Protein AF-A0A820ZB86-F1 (afdb_monomer)

Mean predicted aligned error: 6.01 Å

Secondary structure (DSSP, 8-state):
-HHHHHHHHT-HHHHHHHHHHHHHHHHHHTT--SS-HHHHHHHHH--TT--HHHHHHHHHTSHHHHHHHHHHHHHHHHHH-HHHHHHHHHH--PEEE-TT-PEEPPSSS-EEEEETTTTEEEEEPTT-EE-STTTTB---SS-HHHHHHHHHHHHHHTSHHHHTT-

Organism: NCBI:txid392030

pLDDT: mean 84.97, std 7.61, range [49.91, 94.0]

Sequence (166 aa):
YKENIKLIFNSSDLFTHYYHDQVALAQDEAKVYQLPTSFVQRLLTLNPTRSITNQLQHLLIDHVELFEILRIFEISMQLVGEDTLLNAFNEQSIQNYTSDQSIIGHHIFYTLVLIEESNSFALIPPNATMANEDEFTFECNGYPWIETNLM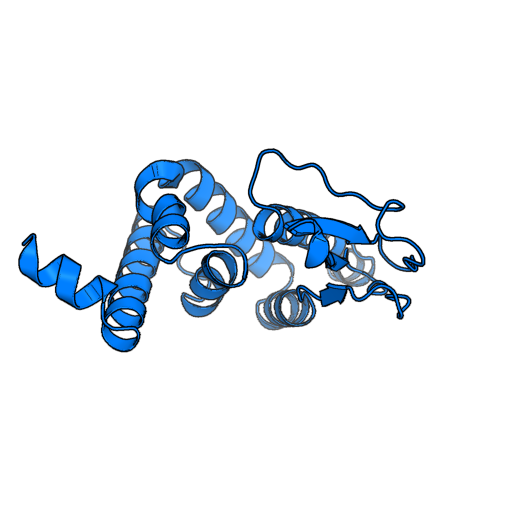NLIELLVSPTIISSM

Foldseek 3Di:
DVVVVVVLLVDPVSVVVVLLVLLVVLCVVLVNDPDDSVLLLCLLPQPPVDDSVSSCCCSPPVSVVVSVLSVLLSVLCVQQPDVLLVVLVVVAHEAEDDLVDKDFAAQQAWHWYQDPVVRFIFTADHRGIDNDPPPGGDDDPDDSSSVRSVRSSVSSCPPPVSVVVD

Structure (mmCIF, N/CA/C/O backbone):
data_AF-A0A820ZB86-F1
#
_entry.id   AF-A0A820ZB86-F1
#
loop_
_atom_site.group_PDB
_atom_site.id
_atom_site.type_symbol
_atom_site.label_atom_id
_atom_site.label_alt_id
_atom_site.label_comp_id
_atom_site.label_asym_id
_atom_site.label_entity_id
_atom_site.label_seq_id
_atom_site.pdbx_PDB_ins_code
_atom_site.Cartn_x
_atom_site.Cartn_y
_atom_site.Cartn_z
_atom_site.occupancy
_atom_site.B_iso_or_equiv
_atom_site.auth_seq_id
_atom_site.auth_comp_id
_atom_site.auth_asym_id
_atom_site.auth_atom_id
_atom_site.pdbx_PDB_model_num
ATOM 1 N N . TYR A 1 1 ? -28.474 17.074 -2.983 1.00 49.91 1 TYR A N 1
ATOM 2 C CA . TYR A 1 1 ? -27.511 15.950 -2.957 1.00 49.91 1 TYR A CA 1
ATOM 3 C C . TYR A 1 1 ? -26.629 15.877 -4.204 1.00 49.91 1 TYR A C 1
ATOM 5 O O . TYR A 1 1 ? -25.425 16.016 -4.049 1.00 49.91 1 TYR A O 1
ATOM 13 N N . LYS A 1 2 ? -27.169 15.746 -5.430 1.00 58.78 2 LYS A N 1
ATOM 14 C CA . LYS A 1 2 ? -26.350 15.681 -6.667 1.00 58.78 2 LYS A CA 1
ATOM 15 C C . LYS A 1 2 ? -25.488 16.921 -6.965 1.00 58.78 2 LYS A C 1
ATOM 17 O O . LYS A 1 2 ? -24.433 16.777 -7.567 1.00 58.78 2 LYS A O 1
ATOM 22 N N . GLU A 1 3 ? -25.917 18.121 -6.584 1.00 67.00 3 GLU A N 1
ATOM 23 C CA . GLU A 1 3 ? -25.117 19.340 -6.808 1.00 67.00 3 GLU A CA 1
ATOM 24 C C . GLU A 1 3 ? -23.964 19.462 -5.805 1.00 67.00 3 GLU A C 1
ATOM 26 O O . GLU A 1 3 ? -22.843 19.765 -6.198 1.00 67.00 3 GLU A O 1
ATOM 31 N N . ASN A 1 4 ? -24.198 19.095 -4.542 1.00 75.81 4 ASN A N 1
ATOM 32 C CA . ASN A 1 4 ? -23.170 19.129 -3.499 1.00 75.81 4 ASN A CA 1
ATOM 33 C C . ASN A 1 4 ? -22.040 18.124 -3.762 1.00 75.81 4 ASN A C 1
ATOM 35 O O . ASN A 1 4 ? -20.880 18.457 -3.559 1.00 75.81 4 ASN A O 1
ATOM 39 N N . ILE A 1 5 ? -22.345 16.924 -4.273 1.00 80.31 5 ILE A N 1
ATOM 40 C CA . ILE A 1 5 ? -21.295 15.939 -4.584 1.00 80.31 5 ILE A CA 1
ATOM 41 C C . ILE A 1 5 ? -20.429 16.363 -5.776 1.00 80.31 5 ILE A C 1
ATOM 43 O O . ILE A 1 5 ? -19.230 16.108 -5.790 1.00 80.31 5 ILE A O 1
ATOM 47 N N . LYS A 1 6 ? -21.005 17.086 -6.746 1.00 81.88 6 LYS A N 1
ATOM 48 C CA . LYS A 1 6 ? -20.232 17.682 -7.845 1.00 81.88 6 LYS A CA 1
ATOM 49 C C . LYS A 1 6 ? -19.290 18.771 -7.343 1.00 81.88 6 LYS A C 1
ATOM 51 O O . LYS A 1 6 ? -18.168 18.852 -7.822 1.00 81.88 6 LYS A O 1
ATOM 56 N N . LEU A 1 7 ? -19.728 19.587 -6.382 1.00 84.75 7 LEU A N 1
ATOM 57 C CA . LEU A 1 7 ? -18.861 20.584 -5.747 1.00 84.75 7 LEU A CA 1
ATOM 58 C C . LEU A 1 7 ? -17.689 19.922 -5.013 1.00 84.75 7 LEU A C 1
ATOM 60 O O . LEU A 1 7 ? -16.562 20.381 -5.160 1.00 84.75 7 LEU A O 1
ATOM 64 N N . ILE A 1 8 ? -17.943 18.821 -4.297 1.00 83.25 8 ILE A N 1
ATOM 65 C CA . ILE A 1 8 ? -16.901 18.040 -3.616 1.00 83.25 8 ILE A CA 1
ATOM 66 C C . ILE A 1 8 ? -15.903 17.465 -4.629 1.00 83.25 8 ILE A C 1
ATOM 68 O O . ILE A 1 8 ? -14.708 17.663 -4.473 1.00 83.25 8 ILE A O 1
ATOM 72 N N . PHE A 1 9 ? -16.364 16.810 -5.698 1.00 82.38 9 PHE A N 1
ATOM 73 C CA . PHE A 1 9 ? -15.464 16.173 -6.674 1.00 82.38 9 PHE A CA 1
ATOM 74 C C . PHE A 1 9 ? -14.714 17.154 -7.581 1.00 82.38 9 PHE A C 1
ATOM 76 O O . PHE A 1 9 ? -13.689 16.789 -8.148 1.00 82.38 9 PHE A O 1
ATOM 83 N N . ASN A 1 10 ? -15.192 18.392 -7.704 1.00 84.00 10 ASN A N 1
ATOM 84 C CA . ASN A 1 10 ? -14.526 19.436 -8.484 1.00 84.00 10 ASN A CA 1
ATOM 85 C C . ASN A 1 10 ? -13.594 20.324 -7.639 1.00 84.00 10 ASN A C 1
ATOM 87 O O . ASN A 1 10 ? -12.978 21.240 -8.181 1.00 84.00 10 ASN A O 1
ATOM 91 N N . SER A 1 11 ? -13.500 20.093 -6.327 1.00 85.69 11 SER A N 1
ATOM 92 C CA . SER A 1 11 ? -12.634 20.840 -5.413 1.00 85.69 11 SER A CA 1
ATOM 93 C C . SER A 1 11 ? -11.698 19.878 -4.690 1.00 85.69 11 SER A C 1
ATOM 95 O O . SER A 1 11 ? -12.147 19.038 -3.918 1.00 85.69 11 SER A O 1
ATOM 97 N N . SER A 1 12 ? -10.389 20.026 -4.912 1.00 81.38 12 SER A N 1
ATOM 98 C CA . SER A 1 12 ? -9.365 19.181 -4.276 1.00 81.38 12 SER A CA 1
ATOM 99 C C . SER A 1 12 ? -9.460 19.204 -2.746 1.00 81.38 12 SER A C 1
ATOM 101 O O . SER A 1 12 ? -9.379 18.160 -2.098 1.00 81.38 12 SER A O 1
ATOM 103 N N . ASP A 1 13 ? -9.686 20.384 -2.169 1.00 85.56 13 ASP A N 1
ATOM 104 C CA . ASP A 1 13 ? -9.770 20.562 -0.718 1.00 85.56 13 ASP A CA 1
ATOM 105 C C . ASP A 1 13 ? -11.005 19.857 -0.147 1.00 85.56 13 ASP A C 1
ATOM 107 O O . ASP A 1 13 ? -10.907 19.066 0.793 1.00 85.56 13 ASP A O 1
ATOM 111 N N . LEU A 1 14 ? -12.178 20.082 -0.754 1.00 86.50 14 LEU A N 1
ATOM 112 C CA . LEU A 1 14 ? -13.418 19.439 -0.315 1.00 86.50 14 LEU A CA 1
ATOM 113 C C . LEU A 1 14 ? -13.369 17.924 -0.508 1.00 86.50 14 LEU A C 1
ATOM 115 O O . LEU A 1 14 ? -13.858 17.189 0.348 1.00 86.50 14 LEU A O 1
ATOM 119 N N . PHE A 1 15 ? -12.775 17.457 -1.608 1.00 84.06 15 PHE A N 1
ATOM 120 C CA . PHE A 1 15 ? -12.574 16.036 -1.846 1.00 84.06 15 PHE A CA 1
ATOM 121 C C . PHE A 1 15 ? -11.695 15.411 -0.765 1.00 84.06 15 PHE A C 1
ATOM 123 O O . PHE A 1 15 ? -12.058 14.368 -0.235 1.00 84.06 15 PHE A O 1
ATOM 130 N N . THR A 1 16 ? -10.594 16.062 -0.387 1.00 83.56 16 THR A N 1
ATOM 131 C CA . THR A 1 16 ? -9.676 15.553 0.643 1.00 83.56 16 THR A CA 1
ATOM 132 C C . THR A 1 16 ? -10.385 15.362 1.984 1.00 83.56 16 THR A C 1
ATOM 134 O O . THR A 1 16 ? -10.255 14.307 2.606 1.00 83.56 16 THR A O 1
ATOM 137 N N . HIS A 1 17 ? -11.188 16.343 2.408 1.00 87.94 17 HIS A N 1
ATOM 138 C CA . HIS A 1 17 ? -11.984 16.236 3.633 1.00 87.94 17 HIS A CA 1
ATOM 139 C C . HIS A 1 17 ? -13.058 15.153 3.537 1.00 87.94 17 HIS A C 1
ATOM 141 O O . HIS A 1 17 ? -13.160 14.305 4.417 1.00 87.94 17 HIS A O 1
ATOM 147 N N . TYR A 1 18 ? -13.820 15.131 2.442 1.00 88.19 18 TYR A N 1
ATOM 148 C CA . TYR A 1 18 ? -14.830 14.099 2.226 1.00 88.19 18 TYR A CA 1
ATOM 149 C C . TYR A 1 18 ? -14.216 12.695 2.248 1.00 88.19 18 TYR A C 1
ATOM 151 O O . TYR A 1 18 ? -14.740 11.797 2.901 1.00 88.19 18 TYR A O 1
ATOM 159 N N . TYR A 1 19 ? -13.084 12.513 1.570 1.00 87.19 19 TYR A N 1
ATOM 160 C CA . TYR A 1 19 ? -12.371 11.246 1.501 1.00 87.19 19 TYR A CA 1
ATOM 161 C C . TYR A 1 19 ? -11.871 10.803 2.877 1.00 87.19 19 TYR A C 1
ATOM 163 O O . TYR A 1 19 ? -12.025 9.640 3.235 1.00 87.19 19 TYR A O 1
ATOM 171 N N . HIS A 1 20 ? -11.327 11.730 3.671 1.00 89.88 20 HIS A N 1
ATOM 172 C CA . HIS A 1 20 ? -10.968 11.474 5.067 1.00 89.88 20 HIS A CA 1
ATOM 173 C C . HIS A 1 20 ? -12.145 10.925 5.871 1.00 89.88 20 HIS A C 1
ATOM 175 O O . HIS A 1 20 ? -12.018 9.883 6.512 1.00 89.88 20 HIS A O 1
ATOM 181 N N . ASP A 1 21 ? -13.299 11.584 5.793 1.00 90.25 21 ASP A N 1
ATOM 182 C CA . ASP A 1 21 ? -14.489 11.167 6.530 1.00 90.25 21 ASP A CA 1
ATOM 183 C C . ASP A 1 21 ? -14.985 9.790 6.071 1.00 90.25 21 ASP A C 1
ATOM 185 O O . ASP A 1 21 ? -15.366 8.966 6.900 1.00 90.25 21 ASP A O 1
ATOM 189 N N . GLN A 1 22 ? -14.943 9.500 4.764 1.00 88.81 22 GLN A N 1
ATOM 190 C CA . GLN A 1 22 ? -15.304 8.172 4.252 1.00 88.81 22 GLN A CA 1
ATOM 191 C C . GLN A 1 22 ? -14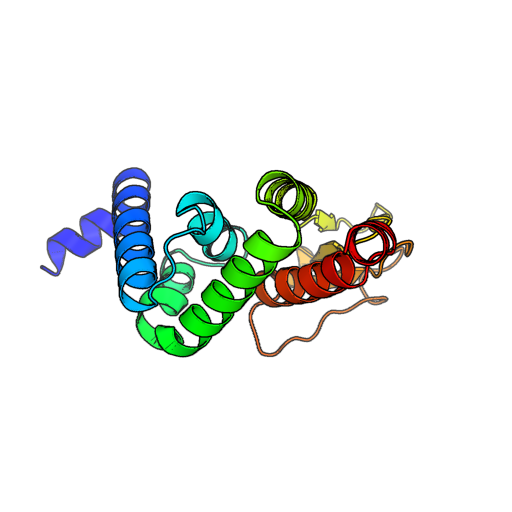.360 7.080 4.763 1.00 88.81 22 GLN A C 1
ATOM 193 O O . GLN A 1 22 ? -14.825 6.007 5.139 1.00 88.81 22 GLN A O 1
ATOM 198 N N . VAL A 1 23 ? -13.053 7.346 4.816 1.00 90.75 23 VAL A N 1
ATOM 199 C CA . VAL A 1 23 ? -12.085 6.395 5.375 1.00 90.75 23 VAL A CA 1
ATOM 200 C C . VAL A 1 23 ? -12.347 6.167 6.863 1.00 90.75 23 VAL A C 1
ATOM 202 O O . VAL A 1 23 ? -12.386 5.019 7.292 1.00 90.75 23 VAL A O 1
ATOM 205 N N . ALA A 1 24 ? -12.576 7.226 7.642 1.00 91.44 24 ALA A N 1
ATOM 206 C CA . ALA A 1 24 ? -12.855 7.102 9.072 1.00 91.44 24 ALA A CA 1
ATOM 207 C C . ALA A 1 24 ? -14.121 6.267 9.347 1.00 91.44 24 ALA A C 1
ATOM 209 O O . ALA A 1 24 ? -14.121 5.423 10.241 1.00 91.44 24 ALA A O 1
ATOM 210 N N . LEU A 1 25 ? -15.177 6.455 8.549 1.00 90.69 25 LEU A N 1
ATOM 211 C CA . LEU A 1 25 ? -16.397 5.646 8.633 1.00 90.69 25 LEU A CA 1
ATOM 212 C C . LEU A 1 25 ? -16.139 4.175 8.283 1.00 90.69 25 LEU A C 1
ATOM 214 O O . LEU A 1 25 ? -16.584 3.290 9.007 1.00 90.69 25 LEU A O 1
ATOM 218 N N . ALA A 1 26 ? -15.386 3.916 7.211 1.00 89.19 26 ALA A N 1
ATOM 219 C CA . ALA A 1 26 ? -15.013 2.562 6.808 1.00 89.19 26 ALA A CA 1
ATOM 220 C C . ALA A 1 26 ? -14.183 1.849 7.891 1.00 89.19 26 ALA A C 1
ATOM 222 O O . ALA A 1 26 ? -14.398 0.672 8.169 1.00 89.19 26 ALA A O 1
ATOM 223 N N . GLN A 1 27 ? -13.258 2.563 8.537 1.00 91.69 27 GLN A N 1
ATOM 224 C CA . GLN A 1 27 ? -12.469 2.042 9.653 1.00 91.69 27 GLN A CA 1
ATOM 225 C C . GLN A 1 27 ? -13.343 1.685 10.863 1.00 91.69 27 GLN A C 1
ATOM 227 O O . GLN A 1 27 ? -13.163 0.614 11.445 1.00 91.69 27 GLN A O 1
ATOM 232 N N . ASP A 1 28 ? -14.303 2.545 11.220 1.00 92.25 28 ASP A N 1
ATOM 233 C CA . ASP A 1 28 ? -15.240 2.278 12.316 1.00 92.25 28 ASP A CA 1
ATOM 234 C C . ASP A 1 28 ? -16.100 1.037 12.036 1.00 92.25 28 ASP A C 1
ATOM 236 O O . ASP A 1 28 ? -16.211 0.147 12.884 1.00 92.25 28 ASP A O 1
ATOM 240 N N . GLU A 1 29 ? -16.626 0.924 10.814 1.00 90.75 29 GLU A N 1
ATOM 241 C CA . GLU A 1 29 ? -17.418 -0.227 10.375 1.00 90.75 29 GLU A CA 1
ATOM 242 C C . GLU A 1 29 ? -16.603 -1.531 10.391 1.00 90.75 29 GLU A C 1
ATOM 244 O O . GLU A 1 29 ? -17.069 -2.558 10.898 1.00 90.75 29 GLU A O 1
ATOM 249 N N . ALA A 1 30 ? -15.352 -1.478 9.924 1.00 89.12 30 ALA A N 1
ATOM 250 C CA . ALA A 1 30 ? -14.408 -2.595 9.950 1.00 89.12 30 ALA A CA 1
ATOM 251 C C . ALA A 1 30 ? -13.886 -2.932 11.359 1.00 89.12 30 ALA A C 1
ATOM 253 O O . ALA A 1 30 ? -13.199 -3.941 11.539 1.00 89.12 30 ALA A O 1
ATOM 254 N N . LYS A 1 31 ? -14.187 -2.095 12.361 1.00 92.44 31 LYS A N 1
ATOM 255 C CA . LYS A 1 31 ? -13.624 -2.160 13.719 1.00 92.44 31 LYS A CA 1
ATOM 256 C C . LYS A 1 31 ? -12.095 -2.133 13.722 1.00 92.44 31 LYS A C 1
ATOM 258 O O . LYS A 1 31 ? -11.447 -2.896 14.441 1.00 92.44 31 LYS A O 1
ATOM 263 N N . VAL A 1 32 ? -11.536 -1.274 12.878 1.00 92.00 32 VAL A N 1
ATOM 264 C CA . VAL A 1 32 ? -10.106 -1.004 12.754 1.00 92.00 32 VAL A CA 1
ATOM 265 C C . VAL A 1 32 ? -9.843 0.347 13.409 1.00 92.00 32 VAL A C 1
ATOM 267 O O . VAL A 1 32 ? -10.114 1.393 12.830 1.00 92.00 32 VAL A O 1
ATOM 270 N N . TYR A 1 33 ? -9.334 0.328 14.635 1.00 89.44 33 TYR A N 1
ATOM 271 C CA . TYR A 1 33 ? -9.211 1.518 15.481 1.00 89.44 33 TYR A CA 1
ATOM 272 C C . TYR A 1 33 ? -7.768 1.962 15.704 1.00 89.44 33 TYR A C 1
ATOM 274 O O . TYR A 1 33 ? -7.543 3.097 16.114 1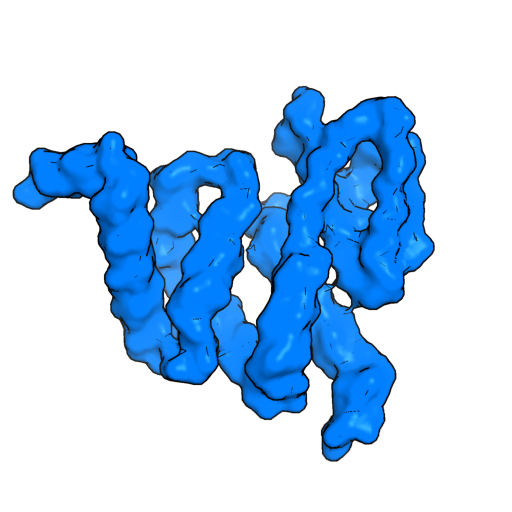.00 89.44 33 TYR A O 1
ATOM 282 N N . GLN A 1 34 ? -6.796 1.078 15.477 1.00 89.62 34 GLN A N 1
ATOM 283 C CA . GLN A 1 34 ? -5.389 1.369 15.755 1.00 89.62 34 GLN A CA 1
ATOM 284 C C . GLN A 1 34 ? -4.612 1.827 14.523 1.00 89.62 34 GLN A C 1
ATOM 286 O O . GLN A 1 34 ? -3.572 2.457 14.671 1.00 89.62 34 GLN A O 1
ATOM 291 N N . LEU A 1 35 ? -5.118 1.573 13.312 1.00 90.94 35 LEU A N 1
ATOM 292 C CA . LEU A 1 35 ? -4.501 2.116 12.104 1.00 90.94 35 LEU A CA 1
ATOM 293 C C . LEU A 1 35 ? -4.783 3.619 11.972 1.00 90.94 35 LEU A C 1
ATOM 295 O O . LEU A 1 35 ? -5.953 4.012 11.933 1.00 90.94 35 LEU A O 1
ATOM 299 N N . PRO A 1 36 ? -3.754 4.467 11.799 1.00 90.69 36 PRO A N 1
ATOM 300 C CA . PRO A 1 36 ? -3.959 5.878 11.513 1.00 90.69 36 PRO A CA 1
ATOM 301 C C . PRO A 1 36 ? -4.767 6.072 10.225 1.00 90.69 36 PRO A C 1
ATOM 303 O O . PRO A 1 36 ? -4.437 5.512 9.179 1.00 90.69 36 PRO A O 1
ATOM 306 N N . THR A 1 37 ? -5.792 6.926 10.253 1.00 90.25 37 THR A N 1
ATOM 307 C CA . THR A 1 37 ? -6.584 7.262 9.053 1.00 90.25 37 THR A CA 1
ATOM 308 C C . THR A 1 37 ? -5.706 7.780 7.914 1.00 90.25 37 THR A C 1
ATOM 310 O O . THR A 1 37 ? -5.921 7.434 6.755 1.00 90.25 37 THR A O 1
ATOM 313 N N . SER A 1 38 ? -4.654 8.535 8.237 1.00 86.62 38 SER A N 1
ATOM 314 C CA . SER A 1 38 ? -3.669 9.026 7.268 1.00 86.62 38 SER A CA 1
ATOM 315 C C . SER A 1 38 ? -2.90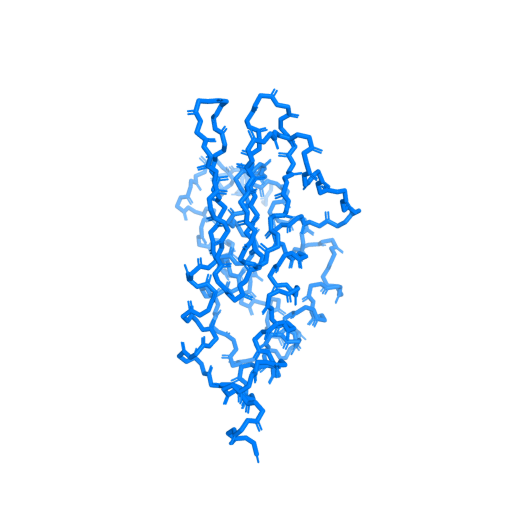7 7.902 6.554 1.00 86.62 38 SER A C 1
ATOM 317 O O . SER A 1 38 ? -2.605 8.030 5.366 1.00 86.62 38 SER A O 1
ATOM 319 N N . PHE A 1 39 ? -2.626 6.788 7.239 1.00 88.81 39 PHE A N 1
ATOM 320 C CA . PHE A 1 39 ? -2.033 5.600 6.626 1.00 88.81 39 PHE A CA 1
ATOM 321 C C . PHE A 1 39 ? -2.992 5.004 5.597 1.00 88.81 39 PHE A C 1
ATOM 323 O O . PHE A 1 39 ? -2.622 4.816 4.440 1.00 88.81 39 PHE A O 1
ATOM 330 N N . VAL A 1 40 ? -4.250 4.787 5.988 1.00 89.19 40 VAL A N 1
ATOM 331 C CA . VAL A 1 40 ? -5.271 4.208 5.105 1.00 89.19 40 VAL A CA 1
ATOM 332 C C . VAL A 1 40 ? -5.527 5.099 3.892 1.00 89.19 40 VAL A C 1
ATOM 334 O O . VAL A 1 40 ? -5.582 4.623 2.759 1.00 89.19 40 VAL A O 1
ATOM 337 N N . GLN A 1 41 ? -5.613 6.413 4.096 1.00 87.12 41 GLN A N 1
ATOM 338 C CA . GLN A 1 41 ? -5.741 7.364 2.998 1.00 87.12 41 GLN A CA 1
ATOM 339 C C . GLN A 1 41 ? -4.593 7.234 2.002 1.00 87.12 41 GLN A C 1
ATOM 341 O O . GLN A 1 41 ? -4.838 7.167 0.799 1.00 87.12 41 GLN A O 1
ATOM 346 N N . ARG A 1 42 ? -3.347 7.157 2.479 1.00 84.69 42 ARG A N 1
ATOM 347 C CA . ARG A 1 42 ? -2.176 6.987 1.611 1.00 84.69 42 ARG A CA 1
ATOM 348 C C . ARG A 1 42 ? -2.184 5.639 0.901 1.00 84.69 42 ARG A C 1
ATOM 350 O O . ARG A 1 42 ? -1.951 5.610 -0.303 1.00 84.69 42 ARG A O 1
ATOM 357 N N . LEU A 1 43 ? -2.523 4.553 1.597 1.00 86.88 43 LEU A N 1
ATOM 358 C CA . LEU A 1 43 ? -2.656 3.221 1.000 1.00 86.88 43 LEU A CA 1
ATOM 359 C C . LEU A 1 43 ? -3.625 3.236 -0.190 1.00 86.88 43 LEU A C 1
ATOM 361 O O . LEU A 1 43 ? -3.362 2.606 -1.206 1.00 86.88 43 LEU A O 1
ATOM 365 N N . LEU A 1 44 ? -4.716 3.994 -0.102 1.00 85.19 44 LEU A N 1
ATOM 366 C CA . LEU A 1 44 ? -5.733 4.025 -1.152 1.00 85.19 44 LEU A CA 1
ATOM 367 C C . LEU A 1 44 ? -5.489 5.075 -2.248 1.00 85.19 44 LEU A C 1
ATOM 369 O O . LEU A 1 44 ? -6.011 4.927 -3.356 1.00 85.19 44 LEU A O 1
ATOM 373 N N . THR A 1 45 ? -4.708 6.125 -1.970 1.00 78.88 45 THR A N 1
ATOM 374 C CA . THR A 1 45 ? -4.552 7.278 -2.881 1.00 78.88 45 THR A CA 1
ATOM 375 C C . THR A 1 45 ? -3.179 7.401 -3.541 1.00 78.88 45 THR A C 1
ATOM 377 O O . THR A 1 45 ? -3.085 8.089 -4.554 1.00 78.88 45 THR A O 1
ATOM 380 N N . LEU A 1 46 ? -2.135 6.724 -3.045 1.00 77.44 46 LEU A N 1
ATOM 381 C CA . LEU A 1 46 ? -0.763 6.873 -3.561 1.00 77.44 46 LEU A CA 1
ATOM 382 C C . LEU A 1 46 ? -0.531 6.306 -4.966 1.00 77.44 46 LEU A C 1
ATOM 384 O O . LEU A 1 46 ? 0.494 6.615 -5.563 1.00 77.44 46 LEU A O 1
ATOM 388 N N . ASN A 1 47 ? -1.449 5.509 -5.514 1.00 72.69 47 ASN A N 1
ATOM 389 C CA . ASN A 1 47 ? -1.316 5.028 -6.887 1.00 72.69 47 ASN A CA 1
ATOM 390 C C . ASN A 1 47 ? -1.570 6.179 -7.893 1.00 72.69 47 ASN A C 1
ATOM 392 O O . ASN A 1 47 ? -2.725 6.602 -8.034 1.00 72.69 47 ASN A O 1
ATOM 396 N N . PRO A 1 48 ? -0.542 6.654 -8.627 1.00 65.50 48 PRO A N 1
ATOM 397 C CA . PRO A 1 48 ? -0.629 7.836 -9.483 1.00 65.50 48 PRO A CA 1
ATOM 398 C C . PRO A 1 48 ? -1.474 7.615 -10.743 1.00 65.50 48 PRO A C 1
ATOM 400 O O . PRO A 1 48 ? -1.903 8.583 -11.364 1.00 65.50 48 PRO A O 1
ATOM 403 N N . THR A 1 49 ? -1.756 6.365 -11.122 1.00 69.94 49 THR A N 1
ATOM 404 C CA . THR A 1 49 ? -2.548 6.053 -12.325 1.00 69.94 49 THR A CA 1
ATOM 405 C C . THR A 1 49 ? -4.058 6.140 -12.084 1.00 69.94 49 THR A C 1
ATOM 407 O O . THR A 1 49 ? -4.858 5.944 -13.002 1.00 69.94 49 THR A O 1
ATOM 410 N N . ARG A 1 50 ? -4.492 6.438 -10.850 1.00 71.31 50 ARG A N 1
ATOM 411 C CA . ARG A 1 50 ? -5.914 6.453 -10.492 1.00 71.31 50 ARG A CA 1
ATOM 412 C C . ARG A 1 50 ? -6.535 7.832 -10.607 1.00 71.31 50 ARG A C 1
ATOM 414 O O . ARG A 1 50 ? -6.049 8.816 -10.063 1.00 71.31 50 ARG A O 1
ATOM 421 N N . SER A 1 51 ? -7.717 7.855 -11.214 1.00 74.06 51 SER A N 1
ATOM 422 C CA . SER A 1 51 ? -8.637 8.975 -11.071 1.00 74.06 51 SER A CA 1
ATOM 423 C C . SER A 1 51 ? -9.211 9.031 -9.650 1.00 74.06 51 SER A C 1
ATOM 425 O O . SER A 1 51 ? -9.315 8.018 -8.953 1.00 74.06 51 SER A O 1
ATOM 427 N N . ILE A 1 52 ? -9.682 10.215 -9.261 1.00 73.31 52 ILE A N 1
ATOM 428 C CA . ILE A 1 52 ? -10.452 10.466 -8.030 1.00 73.31 52 ILE A CA 1
ATOM 429 C C . ILE A 1 52 ? -11.610 9.464 -7.876 1.00 73.31 52 ILE A C 1
ATOM 431 O O . ILE A 1 52 ? -11.873 8.944 -6.793 1.00 73.31 52 ILE A O 1
ATOM 435 N N . THR A 1 53 ? -12.300 9.154 -8.975 1.00 72.44 53 THR A N 1
ATOM 436 C CA . THR A 1 53 ? -13.432 8.219 -8.975 1.00 72.44 53 THR A CA 1
ATOM 437 C C . THR A 1 53 ? -12.982 6.791 -8.682 1.00 72.44 53 THR A C 1
ATOM 439 O O . THR A 1 53 ? -13.646 6.088 -7.926 1.00 72.44 53 THR A O 1
ATOM 442 N N . ASN A 1 54 ? -11.826 6.387 -9.215 1.00 74.19 54 ASN A N 1
ATOM 443 C CA . ASN A 1 54 ? -11.261 5.072 -8.939 1.00 74.19 54 ASN A CA 1
ATOM 444 C C . ASN A 1 54 ? -10.827 4.968 -7.475 1.00 74.19 54 ASN A C 1
ATOM 446 O O . ASN A 1 54 ? -11.038 3.920 -6.881 1.00 74.19 54 ASN A O 1
ATOM 450 N N . GLN A 1 55 ? -10.258 6.017 -6.873 1.00 73.56 55 GLN A N 1
ATOM 451 C CA . GLN A 1 55 ? -9.868 5.998 -5.453 1.00 73.56 55 GLN A CA 1
ATOM 452 C C . GLN A 1 55 ? -11.069 5.717 -4.532 1.00 73.56 55 GLN A C 1
ATOM 454 O O . GLN A 1 55 ? -10.960 4.942 -3.586 1.00 73.56 55 GLN A O 1
ATOM 459 N N . LEU A 1 56 ? -12.243 6.270 -4.855 1.00 77.56 56 LEU A N 1
ATOM 460 C CA . LEU A 1 56 ? -13.480 6.033 -4.102 1.00 77.56 56 LEU A CA 1
ATOM 461 C C . LEU A 1 56 ? -14.073 4.630 -4.281 1.00 77.56 56 LEU A C 1
ATOM 463 O O . LEU A 1 56 ? -14.834 4.188 -3.422 1.00 77.56 56 LEU A O 1
ATOM 467 N N . GLN A 1 57 ? -13.756 3.926 -5.37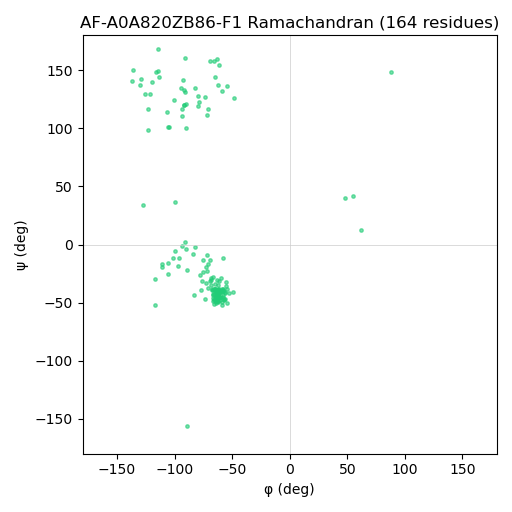0 1.00 76.69 57 GLN A N 1
ATOM 468 C CA . GLN A 1 57 ? -14.336 2.611 -5.659 1.00 76.69 57 GLN A CA 1
ATOM 469 C C . GLN A 1 57 ? -14.066 1.598 -4.537 1.00 76.69 57 GLN A C 1
ATOM 471 O O . GLN A 1 57 ? -14.975 0.867 -4.153 1.00 76.69 57 GLN A O 1
ATOM 476 N N . HIS A 1 58 ? -12.875 1.621 -3.936 1.00 69.88 58 HIS A N 1
ATOM 477 C CA . HIS A 1 58 ? -12.555 0.736 -2.811 1.00 69.88 58 HIS A CA 1
ATOM 478 C C . HIS A 1 58 ? -13.416 0.958 -1.581 1.00 69.88 58 HIS A C 1
ATOM 480 O O . HIS A 1 58 ? -13.765 0.008 -0.894 1.00 69.88 58 HIS A O 1
ATOM 486 N N . LEU A 1 59 ? -13.734 2.218 -1.294 1.00 75.25 59 LEU A N 1
ATOM 487 C CA . LEU A 1 59 ? -14.520 2.574 -0.119 1.00 75.25 59 LEU A CA 1
ATOM 488 C C . LEU A 1 59 ? -16.004 2.266 -0.325 1.00 75.25 59 LEU A C 1
ATOM 490 O O . LEU A 1 59 ? -16.703 1.970 0.635 1.00 75.25 59 LEU A O 1
ATOM 494 N N . LEU A 1 60 ? -16.493 2.359 -1.564 1.00 72.81 60 LEU A N 1
ATOM 495 C CA . LEU A 1 60 ? -17.929 2.343 -1.853 1.00 72.81 60 LEU A CA 1
ATOM 496 C C . LEU A 1 60 ? -18.436 1.033 -2.462 1.00 72.81 60 LEU A C 1
ATOM 498 O O . LEU A 1 60 ? -19.627 0.746 -2.365 1.00 72.81 60 LEU A O 1
ATOM 502 N N . ILE A 1 61 ? -17.572 0.276 -3.137 1.00 69.94 61 ILE A N 1
ATOM 503 C CA . ILE A 1 61 ? -17.950 -0.922 -3.897 1.00 69.94 61 ILE A CA 1
ATOM 504 C C . ILE A 1 61 ? -17.259 -2.146 -3.290 1.00 69.94 61 ILE A C 1
ATOM 506 O O . ILE A 1 61 ? -17.945 -3.077 -2.871 1.00 69.94 61 ILE A O 1
ATOM 510 N N . ASP A 1 62 ? -15.939 -2.089 -3.108 1.00 74.00 62 ASP A N 1
ATOM 511 C CA . ASP A 1 62 ? -15.115 -3.238 -2.690 1.00 74.00 62 ASP A CA 1
ATOM 512 C C . ASP A 1 62 ? -14.789 -3.232 -1.178 1.00 74.00 62 ASP A C 1
ATOM 514 O O . ASP A 1 62 ? -13.701 -3.606 -0.741 1.00 74.00 62 ASP A O 1
ATOM 518 N N . HIS A 1 63 ? -15.744 -2.787 -0.355 1.00 78.31 63 HIS A N 1
ATOM 519 C CA . HIS A 1 63 ? -15.531 -2.533 1.076 1.00 78.31 63 HIS A CA 1
ATOM 520 C C . HIS A 1 63 ? -15.164 -3.785 1.896 1.00 78.31 63 HIS A C 1
ATOM 522 O O . HIS A 1 63 ? -14.412 -3.670 2.856 1.00 78.31 63 HIS A O 1
ATOM 528 N N . VAL A 1 64 ? -15.635 -4.984 1.523 1.00 84.75 64 VAL A N 1
ATOM 529 C CA . VAL A 1 64 ? -15.301 -6.231 2.246 1.00 84.75 64 VAL A CA 1
ATOM 530 C C . VAL A 1 64 ? -13.815 -6.564 2.122 1.00 84.75 64 VAL A C 1
ATOM 532 O O . VAL A 1 64 ? -13.149 -6.767 3.134 1.00 84.75 64 VAL A O 1
ATOM 535 N N . GLU A 1 65 ? -13.287 -6.571 0.898 1.00 84.81 65 GLU A N 1
ATOM 536 C CA . GLU A 1 65 ? -11.861 -6.801 0.644 1.00 84.81 65 GLU A CA 1
ATOM 537 C C . GLU A 1 65 ? -11.018 -5.708 1.308 1.00 84.81 65 GLU A C 1
ATOM 539 O O . GLU A 1 65 ? -10.020 -5.993 1.970 1.00 84.81 65 GLU A O 1
ATOM 544 N N . LEU A 1 66 ? -11.469 -4.451 1.217 1.00 86.12 66 LEU A N 1
ATOM 545 C CA . LEU A 1 66 ? -10.828 -3.350 1.922 1.00 86.12 66 LEU A CA 1
ATOM 546 C C . LEU A 1 66 ? -10.755 -3.619 3.432 1.00 86.12 66 LEU A C 1
ATOM 548 O O . LEU A 1 66 ? -9.693 -3.447 4.020 1.00 86.12 66 LEU A O 1
ATOM 552 N N . PHE A 1 67 ? -11.838 -4.059 4.072 1.00 90.62 67 PHE A N 1
ATOM 553 C CA . PHE A 1 67 ? -11.846 -4.328 5.512 1.00 90.62 67 PHE A CA 1
ATOM 554 C C . PHE A 1 67 ? -10.865 -5.435 5.897 1.00 90.62 67 PHE A C 1
ATOM 556 O O . PHE A 1 67 ? -10.178 -5.304 6.911 1.00 90.62 67 PHE A O 1
ATOM 563 N N . GLU A 1 68 ? -10.753 -6.489 5.088 1.00 90.81 68 GLU A N 1
ATOM 564 C CA . GLU A 1 68 ? -9.766 -7.551 5.298 1.00 90.81 68 GLU A CA 1
ATOM 565 C C . GLU A 1 68 ? -8.335 -7.007 5.213 1.00 90.81 68 GLU A C 1
ATOM 567 O O . GLU A 1 68 ? -7.531 -7.248 6.117 1.00 90.81 68 GLU A O 1
ATOM 572 N N . ILE A 1 69 ? -8.039 -6.191 4.198 1.00 91.19 69 ILE A N 1
ATOM 573 C CA . ILE A 1 69 ? -6.738 -5.528 4.036 1.00 91.19 69 ILE A CA 1
ATOM 574 C C . ILE A 1 69 ? -6.426 -4.646 5.250 1.00 91.19 69 ILE A C 1
ATOM 576 O O . ILE A 1 69 ? -5.353 -4.760 5.845 1.00 91.19 69 ILE A O 1
ATOM 580 N N . LEU A 1 70 ? -7.365 -3.789 5.661 1.00 92.31 70 LEU A N 1
ATOM 581 C CA . LEU A 1 70 ? -7.189 -2.924 6.829 1.00 92.31 70 LEU A CA 1
ATOM 582 C C . LEU A 1 70 ? -6.948 -3.746 8.094 1.00 92.31 70 LEU A C 1
ATOM 584 O O . LEU A 1 70 ? -6.071 -3.422 8.892 1.00 92.31 70 LEU A O 1
ATOM 588 N N . ARG A 1 71 ? -7.673 -4.851 8.269 1.00 92.88 71 ARG A N 1
ATOM 589 C CA . ARG A 1 71 ? -7.490 -5.722 9.426 1.00 92.88 71 ARG A CA 1
ATOM 590 C C . ARG A 1 71 ? -6.105 -6.370 9.444 1.00 92.88 71 ARG A C 1
ATOM 592 O O . ARG A 1 71 ? -5.497 -6.448 10.510 1.00 92.88 71 ARG A O 1
ATOM 599 N N . ILE A 1 72 ? -5.588 -6.792 8.290 1.00 94.00 72 ILE A N 1
ATOM 600 C CA . ILE A 1 72 ? -4.234 -7.350 8.161 1.00 94.00 72 ILE A CA 1
ATOM 601 C C . ILE A 1 72 ? -3.177 -6.317 8.564 1.00 94.00 72 ILE A C 1
ATOM 603 O O . ILE A 1 72 ? -2.269 -6.642 9.335 1.00 94.00 72 ILE A O 1
ATOM 607 N N . PHE A 1 73 ? -3.305 -5.070 8.102 1.00 93.56 73 PHE A N 1
ATOM 608 C CA . PHE A 1 73 ? -2.381 -4.001 8.486 1.00 93.56 73 PHE A CA 1
ATOM 609 C C . PHE A 1 73 ? -2.470 -3.667 9.979 1.00 93.56 73 PHE A C 1
ATOM 611 O O . PHE A 1 73 ? -1.437 -3.457 10.608 1.00 93.56 73 PHE A O 1
ATOM 618 N N . GLU A 1 74 ? -3.665 -3.678 10.576 1.00 93.75 74 GLU A N 1
ATOM 619 C CA . GLU A 1 74 ? -3.836 -3.414 12.009 1.00 93.75 74 GLU A CA 1
ATOM 620 C C . GLU A 1 74 ? -3.189 -4.503 12.868 1.00 93.75 74 GLU A C 1
ATOM 622 O O . GLU A 1 74 ? -2.444 -4.205 13.799 1.00 93.75 74 GLU A O 1
ATOM 627 N N . ILE A 1 75 ? -3.431 -5.773 12.535 1.00 93.12 75 ILE A N 1
ATOM 628 C CA . ILE A 1 75 ? -2.816 -6.904 13.240 1.00 93.12 75 ILE A CA 1
ATOM 629 C C . ILE A 1 75 ? -1.295 -6.841 13.095 1.00 93.12 75 ILE A C 1
ATOM 631 O O . ILE A 1 75 ? -0.571 -6.989 14.074 1.00 93.12 75 ILE A O 1
ATOM 635 N N . SER A 1 76 ? -0.801 -6.577 11.887 1.00 92.44 76 SER A N 1
ATOM 636 C CA . SER A 1 76 ? 0.637 -6.469 11.644 1.00 92.44 76 SER A CA 1
ATOM 637 C C . SER A 1 76 ? 1.264 -5.319 12.425 1.00 92.44 76 SER A C 1
ATOM 639 O O . SER A 1 76 ? 2.333 -5.495 13.003 1.00 92.44 76 SER A O 1
ATOM 641 N N . MET A 1 77 ? 0.578 -4.177 12.526 1.00 92.44 77 MET A N 1
ATOM 642 C CA . MET A 1 77 ? 1.013 -3.038 13.338 1.00 92.44 77 MET A CA 1
ATOM 643 C C . MET A 1 77 ? 1.190 -3.420 14.811 1.00 92.44 77 MET A C 1
ATOM 645 O O . MET A 1 77 ? 2.167 -3.013 15.435 1.00 92.44 77 MET A O 1
ATOM 649 N N . GLN A 1 78 ? 0.290 -4.241 15.357 1.00 90.31 78 GLN A N 1
ATOM 650 C CA . GLN A 1 78 ? 0.400 -4.740 16.732 1.00 90.31 78 GLN A CA 1
ATOM 651 C C . GLN A 1 78 ? 1.599 -5.674 16.934 1.00 90.31 78 GLN A C 1
ATOM 653 O O . GLN A 1 78 ? 2.124 -5.750 18.042 1.00 90.31 78 GLN A O 1
ATOM 658 N N . LEU A 1 79 ? 2.029 -6.380 15.885 1.00 90.12 79 LEU A N 1
ATOM 659 C CA . LEU A 1 79 ? 3.152 -7.317 15.940 1.00 90.12 79 LEU A CA 1
ATOM 660 C C . LEU A 1 79 ? 4.510 -6.622 15.797 1.00 90.12 79 LEU A C 1
ATOM 662 O O . LEU A 1 79 ? 5.438 -6.959 16.525 1.00 90.12 79 LEU A O 1
ATOM 666 N N . VAL A 1 80 ? 4.639 -5.677 14.861 1.00 90.62 80 VAL A N 1
ATOM 667 C CA . VAL A 1 80 ? 5.936 -5.053 14.515 1.00 90.62 80 VAL A CA 1
ATOM 668 C C . VAL A 1 80 ? 6.141 -3.667 15.133 1.00 90.62 80 VAL A C 1
ATOM 670 O O . VAL A 1 80 ? 7.253 -3.135 15.113 1.00 90.62 80 VAL A O 1
ATOM 673 N N . GLY A 1 81 ? 5.081 -3.082 15.690 1.00 90.00 81 GLY A N 1
ATOM 674 C CA . GLY A 1 81 ? 5.054 -1.716 16.202 1.00 90.00 81 GLY A CA 1
ATOM 675 C C . GLY A 1 81 ? 4.690 -0.684 15.131 1.00 90.00 81 GLY A C 1
ATOM 676 O O . GLY A 1 81 ? 5.016 -0.831 13.951 1.00 90.00 81 GLY A O 1
ATOM 677 N N . GLU A 1 82 ? 4.022 0.388 15.565 1.00 89.75 82 GLU A N 1
ATOM 678 C CA . GLU A 1 82 ? 3.557 1.478 14.698 1.00 89.75 82 GLU A CA 1
ATOM 679 C C . GLU A 1 82 ? 4.711 2.146 13.944 1.00 89.75 82 GLU A C 1
ATOM 681 O O . GLU A 1 82 ? 4.679 2.199 12.716 1.00 89.75 82 GLU A O 1
ATOM 686 N N . ASP A 1 83 ? 5.760 2.575 14.652 1.00 89.88 83 ASP A N 1
ATOM 687 C CA . ASP A 1 83 ? 6.905 3.263 14.043 1.00 89.88 83 ASP A CA 1
ATOM 688 C C . ASP A 1 83 ? 7.577 2.413 12.958 1.00 89.88 83 ASP A C 1
ATOM 690 O O . ASP A 1 83 ? 7.878 2.903 11.871 1.00 89.88 83 ASP A O 1
ATOM 694 N N . THR A 1 84 ? 7.776 1.119 13.221 1.00 89.44 84 THR A N 1
ATOM 695 C CA . THR A 1 84 ? 8.393 0.185 12.271 1.00 89.44 84 THR A CA 1
ATOM 696 C C . THR A 1 84 ? 7.548 0.043 11.010 1.00 89.44 84 THR A C 1
ATOM 698 O O . THR A 1 84 ? 8.075 0.139 9.902 1.00 89.44 84 THR A O 1
ATOM 701 N N . LEU A 1 85 ? 6.235 -0.153 11.167 1.00 89.25 85 LEU A N 1
ATOM 702 C CA . LEU A 1 85 ? 5.326 -0.323 10.038 1.00 89.25 85 LEU A CA 1
ATOM 703 C C . LEU A 1 85 ? 5.209 0.964 9.213 1.00 89.25 85 LEU A C 1
ATOM 705 O O . LEU A 1 85 ? 5.249 0.912 7.985 1.00 89.25 85 LEU A O 1
ATOM 709 N N . LEU A 1 86 ? 5.089 2.119 9.873 1.00 87.44 86 LEU A N 1
ATOM 710 C CA . LEU A 1 86 ? 5.016 3.413 9.197 1.00 87.44 86 LEU A CA 1
ATOM 711 C C . LEU A 1 86 ? 6.312 3.729 8.449 1.00 87.44 86 LEU A C 1
ATOM 713 O O . LEU A 1 86 ? 6.248 4.208 7.318 1.00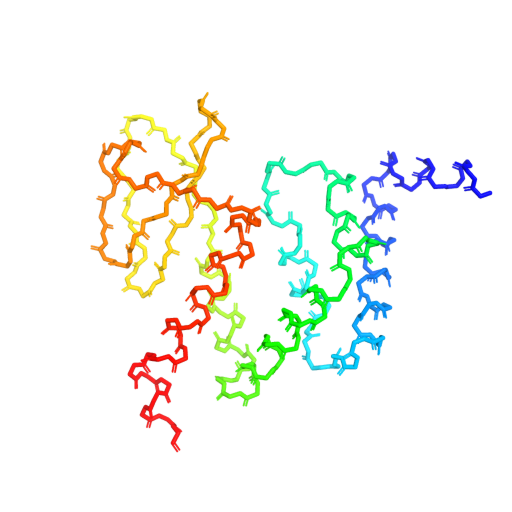 87.44 86 LEU A O 1
ATOM 717 N N . ASN A 1 87 ? 7.474 3.434 9.034 1.00 87.44 87 ASN A N 1
ATOM 718 C CA . ASN A 1 87 ? 8.760 3.605 8.360 1.00 87.44 87 ASN A CA 1
ATOM 719 C C . ASN A 1 87 ? 8.864 2.696 7.132 1.00 87.44 87 ASN A C 1
ATOM 721 O O . ASN A 1 87 ? 9.133 3.195 6.042 1.00 87.44 87 ASN A O 1
ATOM 725 N N . ALA A 1 88 ? 8.536 1.409 7.271 1.00 85.69 88 ALA A N 1
ATOM 726 C CA . ALA A 1 88 ? 8.522 0.470 6.152 1.00 85.69 88 ALA A CA 1
ATOM 727 C C . ALA A 1 88 ? 7.569 0.916 5.030 1.00 85.69 88 ALA A C 1
ATOM 729 O O . ALA A 1 88 ? 7.907 0.820 3.854 1.00 85.69 88 ALA A O 1
ATOM 730 N N . PHE A 1 89 ? 6.393 1.444 5.372 1.00 84.88 89 PHE A N 1
ATOM 731 C CA . PHE A 1 89 ? 5.445 1.984 4.397 1.00 84.88 89 PHE A CA 1
ATOM 732 C C . PHE A 1 89 ? 5.946 3.271 3.727 1.00 84.88 89 PHE A C 1
ATOM 734 O O . PHE A 1 89 ? 5.674 3.507 2.556 1.00 84.88 89 PHE A O 1
ATOM 741 N N . ASN A 1 90 ? 6.674 4.122 4.452 1.00 81.94 90 ASN A N 1
ATOM 742 C CA . ASN A 1 90 ? 7.244 5.353 3.902 1.00 81.94 90 ASN A CA 1
ATOM 743 C C . ASN A 1 90 ? 8.421 5.097 2.960 1.00 81.94 90 ASN A C 1
ATOM 745 O O . ASN A 1 90 ? 8.615 5.862 2.019 1.00 81.94 90 ASN A O 1
ATOM 749 N N . GLU A 1 91 ? 9.201 4.051 3.219 1.00 80.19 91 GLU A N 1
ATOM 750 C CA . GLU A 1 91 ? 10.285 3.608 2.339 1.00 80.19 91 GLU A CA 1
ATOM 751 C C . GLU A 1 91 ? 9.747 3.031 1.024 1.00 80.19 91 GLU A C 1
ATOM 753 O O . GLU A 1 91 ? 10.390 3.141 -0.023 1.00 80.19 91 GLU A O 1
ATOM 758 N N . GLN A 1 92 ? 8.538 2.465 1.055 1.00 73.69 92 GLN A N 1
ATOM 759 C CA . GLN A 1 92 ? 7.842 2.011 -0.139 1.00 73.69 92 GLN A CA 1
ATOM 760 C C . GLN A 1 92 ? 7.377 3.216 -0.955 1.00 73.69 92 GLN A C 1
ATOM 762 O O . GLN A 1 92 ? 6.549 4.022 -0.535 1.00 73.69 92 GLN A O 1
ATOM 767 N N . SER A 1 93 ? 7.913 3.336 -2.162 1.00 68.62 93 SER A N 1
ATOM 768 C CA . SER A 1 93 ? 7.536 4.375 -3.111 1.00 68.62 93 SER A CA 1
ATOM 769 C C . SER A 1 93 ? 7.385 3.775 -4.498 1.00 68.62 93 SER A C 1
ATOM 771 O O . SER A 1 93 ? 8.031 2.782 -4.837 1.00 68.62 93 SER A O 1
ATOM 773 N N . ILE A 1 94 ? 6.503 4.384 -5.287 1.00 76.19 94 ILE A N 1
ATOM 774 C CA . ILE A 1 94 ? 6.433 4.117 -6.718 1.00 76.19 94 ILE A CA 1
ATOM 775 C C . ILE A 1 94 ? 7.552 4.924 -7.357 1.00 76.19 94 ILE A C 1
ATOM 777 O O . ILE A 1 94 ? 7.577 6.150 -7.227 1.00 76.19 94 ILE A O 1
ATOM 781 N N . GLN A 1 95 ? 8.484 4.240 -8.009 1.00 81.81 95 GLN A N 1
ATOM 782 C CA . GLN A 1 95 ? 9.518 4.900 -8.799 1.00 81.81 95 GLN A CA 1
ATOM 783 C C . GLN A 1 95 ? 9.050 5.005 -10.251 1.00 81.81 95 GLN A C 1
ATOM 785 O O . GLN A 1 95 ? 8.425 4.081 -10.770 1.00 81.81 95 GLN A O 1
ATOM 790 N N . ASN A 1 96 ? 9.349 6.119 -10.914 1.00 79.50 96 ASN A N 1
ATOM 791 C CA . ASN A 1 96 ? 9.072 6.263 -12.341 1.00 79.50 96 ASN A CA 1
ATOM 792 C C . ASN A 1 96 ? 10.293 5.795 -13.128 1.00 79.50 96 ASN A C 1
ATOM 794 O O . ASN A 1 96 ? 11.416 6.203 -12.827 1.00 79.50 96 ASN A O 1
ATOM 798 N N . TYR A 1 97 ? 10.069 4.949 -14.128 1.00 78.50 97 TYR A N 1
ATOM 799 C CA . TYR A 1 97 ? 11.121 4.501 -15.030 1.00 78.50 97 TYR A CA 1
ATOM 800 C C . TYR A 1 97 ? 11.215 5.396 -16.259 1.00 78.50 97 TYR A C 1
ATOM 802 O O . TYR A 1 97 ? 10.212 5.678 -16.913 1.00 78.50 97 TYR A O 1
ATOM 810 N N . THR A 1 98 ? 12.443 5.788 -16.590 1.00 73.12 98 THR A N 1
ATOM 811 C CA . THR A 1 98 ? 12.813 6.352 -17.887 1.00 73.12 98 THR A CA 1
ATOM 812 C C . THR A 1 98 ? 13.873 5.450 -18.512 1.00 73.12 98 THR A C 1
ATOM 814 O O . THR A 1 98 ? 14.763 4.961 -17.814 1.00 73.12 98 THR A O 1
ATOM 817 N N . SER A 1 99 ? 13.784 5.221 -19.824 1.00 70.44 99 SER A N 1
ATOM 818 C CA . SER A 1 99 ? 14.611 4.263 -20.583 1.00 70.44 99 SER A CA 1
ATOM 819 C C . SER A 1 99 ? 16.129 4.502 -20.496 1.00 70.44 99 SER A C 1
ATOM 821 O O . SER A 1 99 ? 16.926 3.631 -20.845 1.00 70.44 99 SER A O 1
ATOM 823 N N . ASP A 1 100 ? 16.544 5.648 -19.958 1.00 72.69 100 ASP A N 1
ATOM 824 C CA . ASP A 1 100 ? 17.938 6.052 -19.798 1.00 72.69 100 ASP A CA 1
ATOM 825 C C . ASP A 1 100 ? 18.560 5.613 -18.455 1.00 72.69 100 ASP A C 1
ATOM 827 O O . ASP A 1 100 ? 19.742 5.879 -18.208 1.00 72.69 100 ASP A O 1
ATOM 831 N N . GLN A 1 101 ? 17.786 5.004 -17.545 1.00 80.50 101 GLN A N 1
ATOM 832 C CA . GLN A 1 101 ? 18.200 4.772 -16.157 1.00 80.50 101 GLN A CA 1
ATOM 833 C C . GLN A 1 101 ? 17.985 3.325 -15.710 1.00 80.50 101 GLN A C 1
ATOM 835 O O . GLN A 1 101 ? 16.941 2.734 -15.942 1.00 80.50 101 GLN A O 1
ATOM 840 N N . SER A 1 102 ? 18.961 2.756 -14.998 1.00 84.88 102 SER A N 1
ATOM 841 C CA . SER A 1 102 ? 18.750 1.523 -14.232 1.00 84.88 102 SER A CA 1
ATOM 842 C C . SER A 1 102 ? 18.115 1.851 -12.885 1.00 84.88 102 SER A C 1
ATOM 844 O O . SER A 1 102 ? 18.614 2.736 -12.183 1.00 84.88 102 SER A O 1
ATOM 846 N N . ILE A 1 103 ? 17.094 1.098 -12.481 1.00 85.81 103 ILE A N 1
ATOM 847 C CA . ILE A 1 103 ? 16.494 1.227 -11.150 1.00 85.81 103 ILE A CA 1
ATOM 848 C C . ILE A 1 103 ? 17.028 0.119 -10.251 1.00 85.81 103 ILE A C 1
ATOM 850 O O . ILE A 1 103 ? 16.914 -1.067 -10.561 1.00 85.81 103 ILE A O 1
ATOM 854 N N . ILE A 1 104 ? 17.604 0.516 -9.119 1.00 86.38 104 ILE A N 1
ATOM 855 C CA . ILE A 1 104 ? 18.059 -0.408 -8.082 1.00 86.38 104 ILE A CA 1
ATOM 856 C C . ILE A 1 104 ? 16.908 -0.594 -7.094 1.00 86.38 104 ILE A C 1
ATOM 858 O O . ILE A 1 104 ? 16.442 0.374 -6.490 1.00 86.38 104 ILE A O 1
ATOM 862 N N . GLY A 1 105 ? 16.448 -1.835 -6.950 1.00 85.62 105 GLY A N 1
ATOM 863 C CA . GLY A 1 105 ? 15.410 -2.191 -5.994 1.00 85.62 105 GLY A CA 1
ATOM 864 C C . GLY A 1 105 ? 15.876 -2.016 -4.550 1.00 85.62 105 GLY A C 1
ATOM 865 O O . GLY A 1 105 ? 17.071 -2.025 -4.241 1.00 85.62 105 GLY A O 1
ATOM 866 N N . HIS A 1 106 ? 14.917 -1.866 -3.641 1.00 88.31 106 HIS A N 1
ATOM 867 C CA . HIS A 1 106 ? 15.195 -1.814 -2.213 1.00 88.31 106 HIS A CA 1
ATOM 868 C C . HIS A 1 106 ? 15.852 -3.116 -1.716 1.00 88.31 106 HIS A C 1
ATOM 870 O O . HIS A 1 106 ? 15.679 -4.191 -2.281 1.00 88.31 106 HIS A O 1
ATOM 876 N N . HIS A 1 107 ? 16.616 -3.035 -0.628 1.00 86.06 107 HIS A N 1
ATOM 877 C CA . HIS A 1 107 ? 17.355 -4.184 -0.097 1.00 86.06 107 HIS A CA 1
ATOM 878 C C . HIS A 1 107 ? 16.471 -5.214 0.635 1.00 86.06 107 HIS A C 1
ATOM 880 O O . HIS A 1 107 ? 16.841 -6.383 0.731 1.00 86.06 107 HIS A O 1
ATOM 886 N N . ILE A 1 108 ? 15.306 -4.788 1.139 1.00 87.62 108 ILE A N 1
ATOM 887 C CA . ILE A 1 108 ? 14.345 -5.641 1.872 1.00 87.62 108 ILE A CA 1
ATOM 888 C C . ILE A 1 108 ? 13.004 -5.763 1.141 1.00 87.62 108 ILE A C 1
ATOM 890 O O . ILE A 1 108 ? 12.334 -6.779 1.264 1.00 87.62 108 ILE A O 1
ATOM 894 N N . PHE A 1 109 ? 12.602 -4.745 0.380 1.00 91.94 109 PHE A N 1
ATOM 895 C CA . PHE A 1 109 ? 11.237 -4.630 -0.135 1.00 91.94 109 PHE A CA 1
ATOM 896 C C . PHE A 1 109 ? 11.205 -4.734 -1.655 1.00 91.94 109 PHE A C 1
ATOM 898 O O . PHE A 1 109 ? 12.133 -4.303 -2.342 1.00 91.94 109 PHE A O 1
ATOM 905 N N . TYR A 1 110 ? 10.103 -5.257 -2.178 1.00 92.88 110 TYR A N 1
ATOM 906 C CA . TYR A 1 110 ? 9.769 -5.106 -3.580 1.00 92.88 110 TYR A CA 1
ATOM 907 C C . TYR A 1 110 ? 9.580 -3.627 -3.903 1.00 92.88 110 TYR A C 1
ATOM 909 O O . TYR A 1 110 ? 8.957 -2.871 -3.150 1.00 92.88 110 TYR A O 1
ATOM 917 N N . THR A 1 111 ? 10.119 -3.220 -5.047 1.00 91.75 111 THR A N 1
ATOM 918 C CA . THR A 1 111 ? 10.003 -1.854 -5.556 1.00 91.75 111 THR A CA 1
ATOM 919 C C . THR A 1 111 ? 9.032 -1.846 -6.724 1.00 91.75 111 THR A C 1
ATOM 921 O O . THR A 1 111 ? 9.309 -2.449 -7.761 1.00 91.75 111 THR A O 1
ATOM 924 N N . LEU A 1 112 ? 7.892 -1.175 -6.546 1.00 91.38 112 LEU A N 1
ATOM 925 C CA . LEU A 1 112 ? 6.925 -0.969 -7.619 1.00 91.38 112 LEU A CA 1
ATOM 926 C C . LEU A 1 112 ? 7.402 0.175 -8.511 1.00 91.38 112 LEU A C 1
ATOM 928 O O . LEU A 1 112 ? 7.686 1.275 -8.036 1.00 91.38 112 LEU A O 1
ATOM 932 N N . VAL A 1 113 ? 7.458 -0.084 -9.806 1.00 90.44 113 VAL A N 1
ATOM 933 C CA . VAL A 1 113 ? 7.928 0.866 -10.805 1.00 90.44 113 VAL A CA 1
ATOM 934 C C . VAL A 1 113 ? 6.827 1.114 -11.822 1.00 90.44 113 VAL A C 1
ATOM 936 O O . VAL A 1 113 ? 6.264 0.164 -12.359 1.00 90.44 113 VAL A O 1
ATOM 939 N N . LEU A 1 114 ? 6.517 2.382 -12.086 1.00 88.62 114 LEU A N 1
ATOM 940 C CA . LEU A 1 114 ? 5.622 2.789 -13.166 1.00 88.62 114 LEU A CA 1
ATOM 941 C C . LEU A 1 114 ? 6.442 3.022 -14.439 1.00 88.62 114 LEU A C 1
ATOM 943 O O . LEU A 1 114 ? 7.322 3.884 -14.467 1.00 88.62 114 LEU A O 1
ATOM 947 N N . ILE A 1 115 ? 6.119 2.280 -15.494 1.00 87.81 115 ILE A N 1
ATOM 948 C CA . ILE A 1 115 ? 6.664 2.486 -16.835 1.00 87.81 115 ILE A CA 1
ATOM 949 C C . ILE A 1 115 ? 5.728 3.461 -17.553 1.00 87.81 115 ILE A C 1
ATOM 951 O O . ILE A 1 115 ? 4.646 3.082 -18.007 1.00 87.81 115 ILE A O 1
ATOM 955 N N . GLU A 1 116 ? 6.113 4.740 -17.610 1.00 82.38 116 GLU A N 1
ATOM 956 C CA . GLU A 1 116 ? 5.240 5.823 -18.092 1.00 82.38 116 GLU A CA 1
ATOM 957 C C . GLU A 1 116 ? 4.802 5.631 -19.553 1.00 82.38 116 GLU A C 1
ATOM 959 O O . GLU A 1 116 ? 3.646 5.890 -19.887 1.00 82.38 116 GLU A O 1
ATOM 964 N N . GLU A 1 117 ? 5.696 5.133 -20.414 1.00 82.00 117 GLU A N 1
ATOM 965 C CA . GLU A 1 117 ? 5.445 4.974 -21.854 1.00 82.00 117 GLU A CA 1
ATOM 966 C C . GLU A 1 117 ? 4.328 3.967 -22.156 1.00 82.00 117 GLU A C 1
ATOM 968 O O . GLU A 1 117 ? 3.489 4.195 -23.031 1.00 82.00 117 GLU A O 1
ATOM 973 N N . SER A 1 118 ? 4.291 2.862 -21.410 1.00 83.69 118 SER A N 1
ATOM 974 C CA . SER A 1 118 ? 3.312 1.784 -21.580 1.00 83.69 118 SER A CA 1
ATOM 975 C C . SER A 1 118 ? 2.161 1.846 -20.573 1.00 83.69 118 SER A C 1
ATOM 977 O O . SER A 1 118 ? 1.209 1.072 -20.687 1.00 83.69 118 SER A O 1
ATOM 979 N N . ASN A 1 119 ? 2.223 2.765 -19.600 1.00 83.69 119 ASN A N 1
ATOM 980 C CA . ASN A 1 1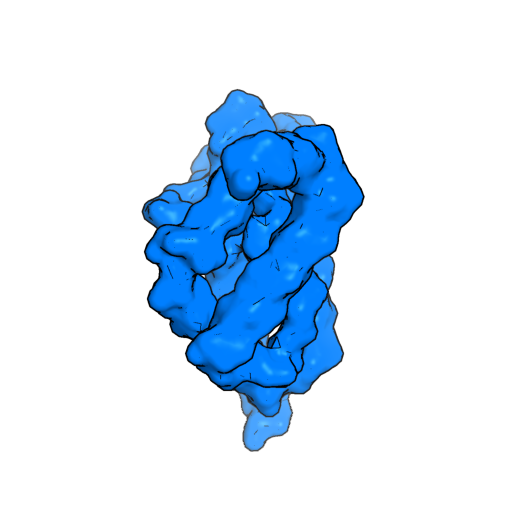19 ? 1.323 2.829 -18.447 1.00 83.69 119 ASN A CA 1
ATOM 981 C C . ASN A 1 119 ? 1.167 1.456 -17.760 1.00 83.69 119 ASN A C 1
ATOM 983 O O . ASN A 1 119 ? 0.068 1.045 -17.376 1.00 8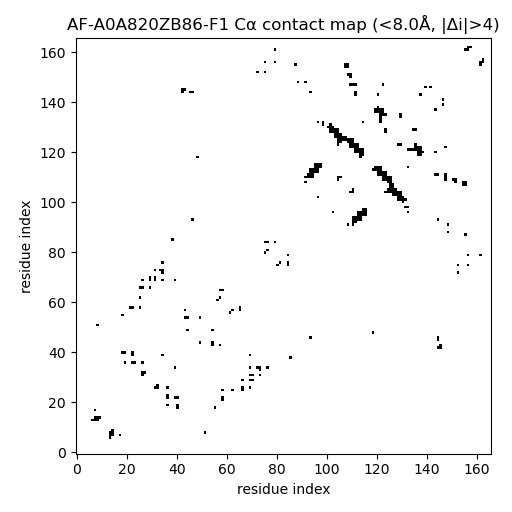3.69 119 ASN A O 1
ATOM 987 N N . SER A 1 120 ? 2.281 0.733 -17.655 1.00 87.88 120 SER A N 1
ATOM 988 C CA . SER A 1 120 ? 2.366 -0.586 -17.034 1.00 87.88 120 SER A CA 1
ATOM 989 C C . SER A 1 120 ? 3.230 -0.532 -15.778 1.00 87.88 120 SER A C 1
ATOM 991 O O . SER A 1 120 ? 3.890 0.472 -15.498 1.00 87.88 120 SER A O 1
ATOM 993 N N . PHE A 1 121 ? 3.194 -1.604 -14.991 1.00 89.88 121 PHE A N 1
ATOM 994 C CA . PHE A 1 121 ? 3.986 -1.709 -13.776 1.00 89.88 121 PHE A CA 1
ATOM 995 C C . PHE A 1 121 ? 5.040 -2.802 -13.911 1.00 89.88 121 PHE A C 1
ATOM 997 O O . PHE A 1 121 ? 4.780 -3.858 -14.484 1.00 89.88 121 PHE A O 1
ATOM 1004 N N . ALA A 1 122 ? 6.203 -2.555 -13.320 1.00 92.06 122 ALA A N 1
ATOM 1005 C CA . ALA A 1 122 ? 7.212 -3.563 -13.038 1.00 92.06 122 ALA A CA 1
ATOM 1006 C C . ALA A 1 122 ? 7.396 -3.698 -11.522 1.00 92.06 122 ALA A C 1
ATOM 1008 O O . ALA A 1 122 ? 7.230 -2.727 -10.778 1.00 92.06 122 ALA A O 1
ATOM 1009 N N . LEU A 1 123 ? 7.729 -4.899 -11.055 1.00 93.25 123 LEU A N 1
ATOM 1010 C CA . LEU A 1 123 ? 7.937 -5.185 -9.638 1.00 93.25 123 LEU A CA 1
ATOM 1011 C C . LEU A 1 123 ? 9.334 -5.757 -9.432 1.00 93.25 123 LEU A C 1
ATOM 1013 O O . LEU A 1 123 ? 9.572 -6.945 -9.630 1.00 93.25 123 LEU A O 1
ATOM 1017 N N . ILE A 1 124 ? 10.260 -4.896 -9.020 1.00 92.94 124 ILE A N 1
ATOM 1018 C CA . ILE A 1 124 ? 11.659 -5.271 -8.823 1.00 92.94 124 ILE A CA 1
ATOM 1019 C C . ILE A 1 124 ? 11.782 -6.005 -7.480 1.00 92.94 124 ILE A C 1
ATOM 1021 O O . ILE A 1 124 ? 11.432 -5.418 -6.448 1.00 92.94 124 ILE A O 1
ATOM 1025 N N . PRO A 1 125 ? 12.286 -7.253 -7.455 1.00 92.50 125 PRO A N 1
ATOM 1026 C CA . PRO A 1 125 ? 12.534 -7.974 -6.211 1.00 92.50 125 PRO A CA 1
ATOM 1027 C C . PRO A 1 125 ? 13.592 -7.300 -5.326 1.00 92.50 125 PRO A C 1
ATOM 1029 O O . PRO A 1 125 ? 14.436 -6.547 -5.828 1.00 92.50 125 PRO A O 1
ATOM 1032 N N . PRO A 1 126 ? 13.619 -7.612 -4.018 1.00 89.88 126 PRO A N 1
ATOM 1033 C CA . PRO A 1 126 ? 14.664 -7.118 -3.136 1.00 89.88 126 PRO A CA 1
ATOM 1034 C C . PRO A 1 126 ? 16.069 -7.454 -3.655 1.00 89.88 126 PRO A C 1
ATOM 1036 O O . PRO A 1 126 ? 16.336 -8.584 -4.066 1.00 89.88 126 PRO A O 1
ATOM 1039 N N . ASN A 1 127 ? 16.988 -6.487 -3.598 1.00 88.88 127 ASN A N 1
ATOM 1040 C CA . ASN A 1 127 ? 18.376 -6.603 -4.080 1.00 88.88 127 ASN A CA 1
ATOM 1041 C C . ASN A 1 127 ? 18.537 -6.883 -5.588 1.00 88.88 127 ASN A C 1
ATOM 1043 O O . ASN A 1 127 ? 19.643 -7.201 -6.033 1.00 88.88 127 ASN A O 1
ATOM 1047 N N . ALA A 1 128 ? 17.473 -6.757 -6.382 1.00 92.62 128 ALA A N 1
ATOM 1048 C CA . ALA A 1 128 ? 17.558 -6.819 -7.834 1.00 92.62 128 ALA A CA 1
ATOM 1049 C C . ALA A 1 128 ? 17.761 -5.422 -8.437 1.00 92.62 128 ALA A C 1
ATOM 1051 O O . ALA A 1 128 ? 17.509 -4.388 -7.815 1.00 92.62 128 ALA A O 1
ATOM 1052 N N . THR A 1 129 ? 18.252 -5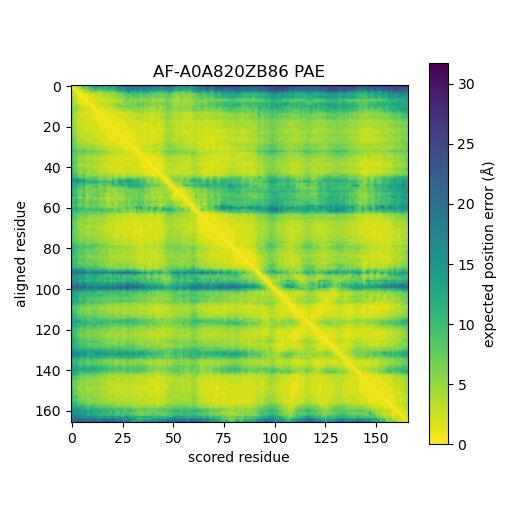.384 -9.670 1.00 91.81 129 THR A N 1
ATOM 1053 C CA . THR A 1 129 ? 18.376 -4.157 -10.459 1.00 91.81 129 THR A CA 1
ATOM 1054 C C . THR A 1 129 ? 17.672 -4.385 -11.777 1.00 91.81 129 THR A C 1
ATOM 1056 O O . THR A 1 129 ? 17.939 -5.383 -12.436 1.00 91.81 129 THR A O 1
ATOM 1059 N N . MET A 1 130 ? 16.794 -3.462 -12.151 1.00 89.81 130 MET A N 1
ATOM 1060 C CA . MET A 1 130 ? 16.126 -3.474 -13.443 1.00 89.81 130 MET A CA 1
ATOM 1061 C C . MET A 1 130 ? 16.941 -2.654 -14.433 1.00 89.81 130 MET A C 1
ATOM 1063 O O . MET A 1 130 ? 17.166 -1.457 -14.222 1.00 89.81 130 MET A O 1
ATOM 1067 N N . ALA A 1 131 ? 17.386 -3.306 -15.504 1.00 86.56 131 ALA A N 1
ATOM 1068 C CA . ALA A 1 131 ? 18.080 -2.654 -16.615 1.00 86.56 131 ALA A CA 1
ATOM 1069 C C . ALA A 1 131 ? 17.203 -2.528 -17.871 1.00 86.56 131 ALA A C 1
ATOM 1071 O O . ALA A 1 131 ? 17.541 -1.760 -18.768 1.00 86.56 131 ALA A O 1
ATOM 1072 N N . ASN A 1 132 ? 16.097 -3.275 -17.931 1.00 84.44 132 ASN A N 1
ATOM 1073 C CA . ASN A 1 132 ? 15.142 -3.285 -19.033 1.00 84.44 132 ASN A CA 1
ATOM 1074 C C . ASN A 1 132 ? 13.706 -3.296 -18.478 1.00 84.44 132 ASN A C 1
ATOM 1076 O O . ASN A 1 132 ? 13.434 -3.993 -17.502 1.00 84.44 132 ASN A O 1
ATOM 1080 N N . GLU A 1 133 ? 12.801 -2.554 -19.112 1.00 79.00 133 GLU A N 1
ATOM 1081 C CA . GLU A 1 133 ? 11.379 -2.462 -18.761 1.00 79.00 133 GLU A CA 1
ATOM 1082 C C . GLU A 1 133 ? 10.632 -3.809 -18.810 1.00 79.00 133 GLU A C 1
ATOM 1084 O O . GLU A 1 133 ? 9.714 -4.029 -18.022 1.00 79.00 133 GLU A O 1
ATOM 1089 N N . ASP A 1 134 ? 11.070 -4.742 -19.660 1.00 83.69 134 ASP A N 1
ATOM 1090 C CA . ASP A 1 134 ? 10.428 -6.055 -19.823 1.00 83.69 134 ASP A CA 1
ATOM 1091 C C . ASP A 1 134 ? 10.885 -7.110 -18.794 1.00 83.69 134 ASP A C 1
ATOM 1093 O O . ASP A 1 134 ? 10.356 -8.220 -18.754 1.00 83.69 134 ASP A O 1
ATOM 1097 N N . GLU A 1 135 ? 11.908 -6.823 -17.980 1.00 86.25 135 GLU A N 1
ATOM 1098 C CA . GLU A 1 135 ? 12.547 -7.840 -17.128 1.00 86.25 135 GLU A CA 1
ATOM 1099 C C . GLU A 1 135 ? 11.656 -8.280 -15.957 1.00 86.25 135 GLU A C 1
ATOM 1101 O O . GLU A 1 135 ? 11.631 -9.456 -15.591 1.00 86.25 135 GLU A O 1
ATOM 1106 N N . PHE A 1 136 ? 10.910 -7.334 -15.384 1.00 91.44 136 PHE A N 1
ATOM 1107 C CA . PHE A 1 136 ? 10.126 -7.528 -14.163 1.00 91.44 136 PHE A CA 1
ATOM 1108 C C . PHE A 1 136 ? 8.666 -7.105 -14.329 1.00 91.44 136 PHE A C 1
ATOM 1110 O O . PHE A 1 136 ? 8.069 -6.586 -13.383 1.00 91.44 136 PHE A O 1
ATOM 1117 N N . THR A 1 137 ? 8.092 -7.296 -15.520 1.00 91.69 137 THR A N 1
ATOM 1118 C CA . THR A 1 137 ? 6.688 -6.962 -15.796 1.00 91.69 137 THR A CA 1
ATOM 1119 C C . THR A 1 137 ? 5.772 -7.526 -14.710 1.00 91.69 137 THR A C 1
ATOM 1121 O O . THR A 1 137 ? 5.802 -8.719 -14.401 1.00 91.69 137 THR A O 1
ATOM 1124 N N . PHE A 1 138 ? 4.959 -6.653 -14.117 1.00 92.00 138 PHE A N 1
ATOM 1125 C CA . PHE A 1 138 ? 4.082 -6.996 -13.011 1.00 92.00 138 PHE A CA 1
ATOM 1126 C C . PHE A 1 138 ? 2.632 -7.077 -13.474 1.00 92.00 138 PHE A C 1
ATOM 1128 O O . PHE A 1 138 ? 1.940 -6.070 -13.629 1.00 92.00 138 PHE A O 1
ATOM 1135 N N . GLU A 1 139 ? 2.171 -8.307 -13.678 1.00 88.56 139 GLU A N 1
ATOM 1136 C CA . GLU A 1 139 ? 0.781 -8.604 -13.999 1.00 88.56 139 GLU A CA 1
ATOM 1137 C C . GLU A 1 139 ? 0.010 -8.924 -12.713 1.00 88.56 139 GLU A C 1
ATOM 1139 O O . GLU A 1 139 ? 0.216 -9.967 -12.091 1.00 88.56 139 GLU A O 1
ATOM 1144 N N . CYS A 1 140 ? -0.903 -8.038 -12.310 1.00 82.94 140 CYS A N 1
ATOM 1145 C CA . CYS A 1 140 ? -1.816 -8.292 -11.199 1.00 82.94 140 CYS A CA 1
ATOM 1146 C C . CYS A 1 140 ? -3.269 -8.021 -11.601 1.00 82.94 140 CYS A C 1
ATOM 1148 O O . CYS A 1 140 ? -3.568 -7.072 -12.325 1.00 82.94 140 CYS A O 1
ATOM 1150 N N . ASN A 1 141 ? -4.186 -8.853 -11.100 1.00 78.19 141 ASN A N 1
ATOM 1151 C CA . ASN A 1 141 ? -5.628 -8.651 -11.289 1.00 78.19 141 ASN A CA 1
ATOM 1152 C C . ASN A 1 141 ? -6.187 -7.575 -10.344 1.00 78.19 141 ASN A C 1
ATOM 1154 O O . ASN A 1 141 ? -7.210 -6.963 -10.647 1.00 78.19 141 ASN A O 1
ATOM 1158 N N . GLY A 1 142 ? -5.528 -7.386 -9.195 1.00 78.19 142 GLY A N 1
ATOM 1159 C CA . GLY A 1 142 ? -5.847 -6.376 -8.195 1.00 78.19 142 GLY A CA 1
ATOM 1160 C C . GLY A 1 142 ? -5.131 -5.049 -8.445 1.00 78.19 142 GLY A C 1
ATOM 1161 O O . GLY A 1 142 ? -4.736 -4.716 -9.563 1.00 78.19 142 GLY A O 1
ATOM 1162 N N . TYR A 1 143 ? -4.958 -4.271 -7.379 1.00 82.69 143 TYR A N 1
ATOM 1163 C CA . TYR A 1 143 ? -4.342 -2.948 -7.456 1.00 82.69 143 TYR A CA 1
ATOM 1164 C C . TYR A 1 143 ? -2.838 -3.031 -7.179 1.00 82.69 143 TYR A C 1
ATOM 1166 O O . TYR A 1 143 ? -2.476 -3.303 -6.033 1.00 82.69 143 TYR A O 1
ATOM 1174 N N . PRO A 1 144 ? -1.962 -2.693 -8.149 1.00 87.62 144 PRO A N 1
ATOM 1175 C CA . PRO A 1 144 ? -0.521 -2.933 -8.038 1.00 87.62 144 PRO A CA 1
ATOM 1176 C C . PRO A 1 144 ? 0.107 -2.380 -6.758 1.00 87.62 144 PRO A C 1
ATOM 1178 O O . PRO A 1 144 ? 0.911 -3.041 -6.107 1.00 87.62 144 PRO A O 1
ATOM 1181 N N . TRP A 1 145 ? -0.306 -1.172 -6.364 1.00 87.75 145 TRP A N 1
ATOM 1182 C CA . TRP A 1 145 ? 0.159 -0.527 -5.140 1.00 87.75 145 TRP A CA 1
ATOM 1183 C C . TRP A 1 145 ? -0.254 -1.289 -3.874 1.00 87.75 145 TRP A C 1
ATOM 1185 O O . TRP A 1 145 ? 0.590 -1.546 -3.022 1.00 87.75 145 TRP A O 1
ATOM 1195 N N . ILE A 1 146 ? -1.525 -1.677 -3.750 1.00 88.38 146 ILE A N 1
ATOM 1196 C CA . ILE A 1 146 ? -2.026 -2.394 -2.567 1.00 88.38 146 ILE A CA 1
ATOM 1197 C C . ILE A 1 146 ? -1.380 -3.779 -2.483 1.00 88.38 146 ILE A C 1
ATOM 1199 O O . ILE A 1 146 ? -0.877 -4.148 -1.427 1.00 88.38 146 ILE A O 1
ATOM 1203 N N . GLU A 1 147 ? -1.327 -4.495 -3.606 1.00 89.94 147 GLU A N 1
ATOM 1204 C CA . GLU A 1 147 ? -0.692 -5.812 -3.717 1.00 89.94 147 GLU A CA 1
ATOM 1205 C C . GLU A 1 147 ? 0.778 -5.751 -3.293 1.00 89.94 147 GLU A C 1
ATOM 1207 O O . GLU A 1 147 ? 1.217 -6.511 -2.434 1.00 89.94 147 GLU A O 1
ATOM 1212 N N . THR A 1 148 ? 1.527 -4.769 -3.805 1.00 91.69 148 THR A N 1
ATOM 1213 C CA . THR A 1 148 ? 2.934 -4.580 -3.425 1.00 91.69 148 THR A CA 1
ATOM 1214 C C . THR A 1 148 ? 3.084 -4.280 -1.934 1.00 91.69 148 THR A C 1
ATOM 1216 O O . THR A 1 148 ? 3.989 -4.805 -1.289 1.00 91.69 148 THR A O 1
ATOM 1219 N N . ASN A 1 149 ? 2.189 -3.475 -1.354 1.00 91.31 149 ASN A N 1
ATOM 1220 C CA . ASN A 1 149 ? 2.213 -3.186 0.080 1.00 91.31 149 ASN A CA 1
ATOM 1221 C C . ASN A 1 149 ? 1.940 -4.437 0.926 1.00 91.31 149 ASN A C 1
ATOM 1223 O O . ASN A 1 149 ? 2.581 -4.621 1.958 1.00 91.31 149 ASN A O 1
ATOM 1227 N N . LEU A 1 150 ? 1.033 -5.314 0.489 1.00 92.19 150 LEU A N 1
ATOM 1228 C CA . LEU A 1 150 ? 0.785 -6.601 1.143 1.00 92.19 150 LEU A CA 1
ATOM 1229 C C . LEU A 1 150 ? 1.992 -7.540 1.014 1.00 92.19 150 LEU A C 1
ATOM 1231 O O . LEU A 1 150 ? 2.389 -8.159 2.000 1.00 92.19 150 LEU A O 1
ATOM 1235 N N . MET A 1 151 ? 2.625 -7.605 -0.160 1.00 93.00 151 MET A N 1
ATOM 1236 C CA . MET A 1 151 ? 3.856 -8.379 -0.361 1.00 93.00 151 MET A CA 1
ATOM 1237 C C . MET A 1 151 ? 4.981 -7.880 0.552 1.00 93.00 151 MET A C 1
ATOM 1239 O O . MET A 1 151 ? 5.614 -8.667 1.250 1.00 93.00 151 MET A O 1
ATOM 1243 N N . ASN A 1 152 ? 5.183 -6.565 0.625 1.00 93.38 152 ASN A N 1
ATOM 1244 C CA . ASN A 1 152 ? 6.201 -5.965 1.484 1.00 93.38 152 ASN A CA 1
ATOM 1245 C C . ASN A 1 152 ? 5.894 -6.113 2.976 1.00 93.38 152 ASN A C 1
ATOM 1247 O O . ASN A 1 152 ? 6.815 -6.220 3.785 1.00 93.38 152 ASN A O 1
ATOM 1251 N N . LEU A 1 153 ? 4.615 -6.156 3.352 1.00 92.88 153 LEU A N 1
ATOM 1252 C CA . LEU A 1 153 ? 4.212 -6.486 4.713 1.00 92.88 153 LEU A CA 1
ATOM 1253 C C . LEU A 1 153 ? 4.637 -7.908 5.084 1.00 92.88 153 LEU A C 1
ATOM 1255 O O . LEU A 1 153 ? 5.139 -8.125 6.184 1.00 92.88 153 LEU A O 1
ATOM 1259 N N . ILE A 1 154 ? 4.482 -8.864 4.164 1.00 92.50 154 ILE A N 1
ATOM 1260 C CA . ILE A 1 154 ? 4.954 -10.238 4.363 1.00 92.50 154 ILE A CA 1
ATOM 1261 C C . ILE A 1 154 ? 6.475 -10.248 4.534 1.00 92.50 154 ILE A C 1
ATOM 1263 O O . ILE A 1 154 ? 6.946 -10.812 5.519 1.00 92.50 154 ILE A O 1
ATOM 1267 N N . GLU A 1 155 ? 7.228 -9.578 3.653 1.00 92.00 155 GLU A N 1
ATOM 1268 C CA . GLU A 1 155 ? 8.696 -9.471 3.761 1.00 92.00 155 GLU A CA 1
ATOM 1269 C C . GLU A 1 155 ? 9.134 -8.875 5.110 1.00 92.00 155 GLU A C 1
ATOM 1271 O O . GLU A 1 155 ? 10.066 -9.370 5.747 1.00 92.00 155 GLU A O 1
ATOM 1276 N N . LEU A 1 156 ? 8.423 -7.854 5.605 1.00 91.44 156 LEU A N 1
ATOM 1277 C CA . LEU A 1 156 ? 8.680 -7.271 6.922 1.00 91.44 156 LEU A CA 1
ATOM 1278 C C . LEU A 1 156 ? 8.447 -8.287 8.049 1.00 91.44 156 LEU A C 1
ATOM 1280 O O . LEU A 1 156 ? 9.302 -8.441 8.926 1.00 91.44 156 LEU A O 1
ATOM 1284 N N . LEU A 1 157 ? 7.308 -8.983 8.027 1.00 90.50 157 LEU A N 1
ATOM 1285 C CA . LEU A 1 157 ? 6.912 -9.940 9.064 1.00 90.50 157 LEU A CA 1
ATOM 1286 C C . LEU A 1 157 ? 7.848 -11.152 9.135 1.00 90.50 157 LEU A C 1
ATOM 1288 O O . LEU A 1 157 ? 8.098 -11.662 10.226 1.00 90.50 157 LEU A O 1
ATOM 1292 N N . VAL A 1 158 ? 8.382 -11.601 7.996 1.00 90.50 158 VAL A N 1
ATOM 1293 C CA . VAL A 1 158 ? 9.338 -12.721 7.935 1.00 90.50 158 VAL A CA 1
ATOM 1294 C C . VAL A 1 158 ? 10.796 -12.272 8.034 1.00 90.50 158 VAL A C 1
ATOM 1296 O O . VAL A 1 158 ? 11.706 -13.102 7.970 1.00 90.50 158 VAL A O 1
ATOM 1299 N N . SER A 1 159 ? 11.047 -10.971 8.202 1.00 88.00 159 SER A N 1
ATOM 1300 C CA . SER A 1 159 ? 12.407 -10.458 8.309 1.00 88.00 159 SER A CA 1
ATOM 1301 C C . SER A 1 159 ? 13.099 -10.987 9.576 1.00 88.00 159 SER A C 1
ATOM 1303 O O . SER A 1 159 ? 12.471 -11.099 10.637 1.00 88.00 159 SER A O 1
ATOM 1305 N N . PRO A 1 160 ? 14.419 -11.262 9.527 1.00 84.88 160 PRO A N 1
ATOM 1306 C CA . PRO A 1 160 ? 15.165 -11.720 10.699 1.00 84.88 160 PRO A CA 1
ATOM 1307 C C . PRO A 1 160 ? 15.052 -10.771 11.894 1.00 84.88 160 PRO A C 1
ATOM 1309 O O . PRO A 1 160 ? 15.057 -11.226 13.037 1.00 84.88 160 PRO A O 1
ATOM 1312 N N . THR A 1 161 ? 14.931 -9.466 11.633 1.00 83.50 161 THR A N 1
ATOM 1313 C CA . THR A 1 161 ? 14.765 -8.426 12.654 1.00 83.50 161 THR A CA 1
ATOM 1314 C C . THR A 1 161 ? 13.496 -8.645 13.470 1.00 83.50 161 THR A C 1
ATOM 1316 O O . THR A 1 161 ? 13.559 -8.633 14.696 1.00 83.50 161 THR A O 1
ATOM 1319 N N . ILE A 1 162 ? 12.364 -8.891 12.801 1.00 83.50 162 ILE A N 1
ATOM 1320 C CA . ILE A 1 162 ? 11.080 -9.117 13.468 1.00 83.50 162 ILE A CA 1
ATOM 1321 C C . ILE A 1 162 ? 11.047 -10.496 14.124 1.00 83.50 162 ILE A C 1
ATOM 1323 O O . ILE A 1 162 ? 10.731 -10.587 15.308 1.00 83.50 162 ILE A O 1
ATOM 1327 N N . ILE A 1 163 ? 11.465 -11.551 13.417 1.00 84.88 163 ILE A N 1
ATOM 1328 C CA . ILE A 1 163 ? 11.476 -12.921 13.959 1.00 84.88 163 ILE A CA 1
ATOM 1329 C C . ILE A 1 163 ? 12.328 -13.018 15.230 1.00 84.88 163 ILE A C 1
ATOM 1331 O O . ILE A 1 163 ? 11.945 -13.702 16.170 1.00 84.88 163 ILE A O 1
ATOM 1335 N N . SER A 1 164 ? 13.470 -12.328 15.282 1.00 81.25 164 SER A N 1
ATOM 1336 C CA . SER A 1 164 ? 14.352 -12.361 16.459 1.00 81.25 164 SER A CA 1
ATOM 1337 C C . SER A 1 164 ? 13.832 -11.529 17.638 1.00 81.25 164 SER A C 1
ATOM 1339 O O . SER A 1 164 ? 14.387 -11.624 18.731 1.00 81.25 164 SER A O 1
ATOM 1341 N N . SER A 1 165 ? 12.827 -10.677 17.413 1.00 77.06 165 SER A N 1
ATOM 1342 C CA . SER A 1 165 ? 12.227 -9.805 18.432 1.00 77.06 165 SER A CA 1
ATOM 1343 C C . SER A 1 165 ? 10.964 -10.382 19.084 1.00 77.06 165 SER A C 1
ATOM 1345 O O . SER A 1 165 ? 10.512 -9.837 20.092 1.00 77.06 165 SER A O 1
ATOM 1347 N N . MET A 1 166 ? 10.418 -11.465 18.517 1.00 69.38 166 MET A N 1
ATOM 1348 C CA . MET A 1 166 ? 9.282 -12.234 19.043 1.00 69.38 166 MET A CA 1
ATOM 1349 C C . MET A 1 166 ? 9.744 -13.326 20.009 1.00 69.38 166 MET A C 1
ATOM 1351 O O . MET A 1 166 ? 9.036 -13.537 21.020 1.00 69.38 166 MET A O 1
#

Solvent-accessible surface area (backbone atoms only — not comparable to full-atom values): 9608 Å² total; per-residue (Å²): 109,78,67,59,53,51,53,26,76,75,28,74,68,50,33,53,54,53,50,50,53,52,51,50,50,52,28,59,75,58,68,48,81,81,55,56,64,70,56,55,51,45,66,59,56,67,53,84,91,55,52,76,70,59,48,47,38,45,72,74,70,45,38,68,63,45,38,52,53,52,48,53,53,38,54,48,30,72,74,65,35,61,70,53,48,53,49,57,54,68,71,54,56,78,44,78,57,53,99,91,56,71,50,74,27,39,78,74,32,62,28,44,29,39,34,68,92,76,74,44,43,26,48,34,48,50,69,35,66,45,81,52,82,78,78,35,62,49,88,66,94,68,54,69,63,54,53,50,52,53,53,35,48,50,46,52,62,70,27,69,72,46,58,75,72,111

Radius of gyration: 17.22 Å; Cα contacts (8 Å, |Δi|>4): 193; chains: 1; bounding box: 46×34×41 Å